Protein AF-A0A2S9FV04-F1 (afdb_monomer_lite)

Secondary structure (DSSP, 8-state):
-PPPP--SS-TTS------------GGG--S-TT-HHHHHHHHHHHHHHHHHHHHHHHHHHHHHHHHHHHHH-EETTEEGGGSGGG-

Radius of gyration: 23.28 Å; chains: 1; bounding box: 43×28×64 Å

Foldseek 3Di:
DAAFDDDPDPRPDGDDDDDDDDDDDPVPDDDDPPCVVVVVVVVVVVVVVVVVVVVVVVVVVVVVVLVVQQQPDDDPRGGNVVDPVND

Sequence (87 aa):
VQPPYRKVGAGPLDTAAVHIDTWVPADHLVARPGTGLAAISWGLAHERMSIAGQVASSCQRVLGVTHARMVQRRQFGARLFEHQALR

Structure (mmCIF, N/CA/C/O backbone):
data_AF-A0A2S9FV04-F1
#
_entry.id   AF-A0A2S9FV04-F1
#
loop_
_atom_site.group_PDB
_atom_site.id
_atom_site.type_symbol
_atom_site.label_atom_id
_atom_site.label_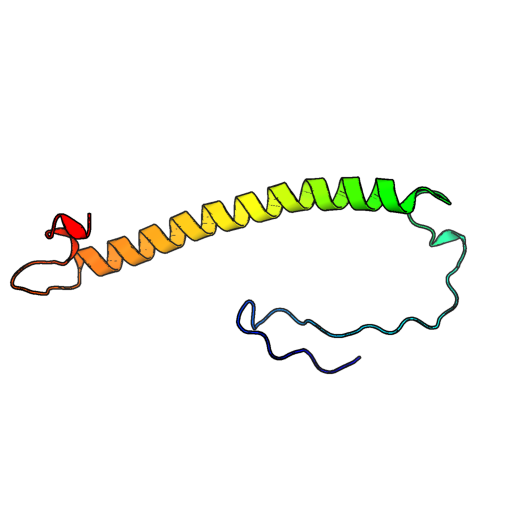alt_id
_atom_site.label_comp_id
_atom_site.label_asym_id
_atom_site.label_entity_id
_atom_site.label_seq_id
_atom_site.pdbx_PDB_ins_code
_atom_site.Cartn_x
_atom_site.Cartn_y
_atom_site.Cartn_z
_atom_site.occupancy
_atom_site.B_iso_or_equiv
_atom_site.auth_seq_id
_atom_site.auth_comp_id
_atom_site.auth_asym_id
_atom_site.auth_atom_id
_atom_site.pdbx_PDB_model_num
ATOM 1 N N . VAL A 1 1 ? 14.717 -17.685 -7.062 1.00 72.31 1 VAL A N 1
ATOM 2 C CA . VAL A 1 1 ? 13.934 -16.602 -6.417 1.00 72.31 1 VAL A CA 1
ATOM 3 C C . VAL A 1 1 ? 14.447 -16.451 -4.996 1.00 72.31 1 VAL A C 1
ATOM 5 O O . VAL A 1 1 ? 14.622 -17.472 -4.342 1.00 72.31 1 VAL A O 1
ATOM 8 N N . GLN A 1 2 ? 14.785 -15.234 -4.561 1.00 88.31 2 GLN A N 1
ATOM 9 C CA . GLN A 1 2 ? 15.251 -14.990 -3.189 1.00 88.31 2 GLN A CA 1
ATOM 10 C C . GLN A 1 2 ? 14.097 -15.195 -2.187 1.00 88.31 2 GLN A C 1
ATOM 12 O O . GLN A 1 2 ? 12.945 -14.957 -2.556 1.00 88.31 2 GLN A O 1
ATOM 17 N N . PRO A 1 3 ? 14.364 -15.629 -0.941 1.00 93.31 3 PRO A N 1
ATOM 18 C CA . PRO A 1 3 ? 13.317 -15.787 0.065 1.00 93.31 3 PRO A CA 1
ATOM 19 C C . PRO A 1 3 ? 12.622 -14.441 0.367 1.00 93.31 3 PRO A C 1
ATOM 21 O O . PRO A 1 3 ? 13.304 -13.410 0.414 1.00 93.31 3 PRO A O 1
ATOM 24 N N . PRO A 1 4 ? 11.290 -14.421 0.588 1.00 95.44 4 PRO A N 1
ATOM 25 C CA . PRO A 1 4 ? 10.571 -13.194 0.918 1.00 95.44 4 PRO A CA 1
ATOM 26 C C . PRO A 1 4 ? 11.070 -12.525 2.203 1.00 95.44 4 PRO A C 1
ATOM 28 O O . PRO A 1 4 ? 11.408 -13.180 3.191 1.00 95.44 4 PRO A O 1
ATOM 31 N N . TYR A 1 5 ? 11.058 -11.194 2.220 1.00 95.88 5 TYR A N 1
ATOM 32 C CA . TYR A 1 5 ? 11.437 -10.406 3.384 1.00 95.88 5 TYR A CA 1
ATOM 33 C C . TYR A 1 5 ? 10.424 -10.522 4.522 1.00 95.88 5 TYR A C 1
ATOM 35 O O . TYR A 1 5 ? 9.202 -10.514 4.318 1.00 95.88 5 TYR A O 1
ATOM 43 N N . ARG A 1 6 ? 10.950 -10.502 5.753 1.00 96.62 6 ARG A N 1
ATOM 44 C CA . ARG A 1 6 ? 10.146 -10.307 6.959 1.00 96.62 6 ARG A CA 1
ATOM 45 C C . ARG A 1 6 ? 9.733 -8.839 7.055 1.00 96.62 6 ARG A C 1
ATOM 47 O O . ARG A 1 6 ? 10.575 -7.968 7.256 1.00 96.62 6 ARG A O 1
ATOM 54 N N . LYS A 1 7 ? 8.434 -8.574 6.919 1.00 97.00 7 LYS A N 1
ATOM 55 C CA . LYS A 1 7 ? 7.846 -7.226 6.900 1.00 97.00 7 LYS A CA 1
ATOM 56 C C . LYS A 1 7 ? 7.033 -6.968 8.166 1.00 97.00 7 LYS A C 1
ATOM 58 O O . LYS A 1 7 ? 6.500 -7.901 8.758 1.00 97.00 7 LYS A O 1
ATOM 63 N N . VAL A 1 8 ? 6.909 -5.698 8.552 1.00 97.88 8 VAL A N 1
ATOM 64 C CA . VAL A 1 8 ? 6.065 -5.266 9.684 1.00 97.88 8 VAL A CA 1
ATOM 65 C C . VAL A 1 8 ? 4.565 -5.415 9.396 1.00 97.88 8 VAL A C 1
ATOM 67 O O . VAL A 1 8 ? 3.783 -5.705 10.294 1.00 97.88 8 VAL A O 1
ATOM 70 N N . GLY A 1 9 ? 4.163 -5.241 8.137 1.00 95.00 9 GLY A N 1
ATOM 71 C CA . GLY A 1 9 ? 2.779 -5.293 7.677 1.00 95.00 9 GLY A CA 1
ATOM 72 C C . GLY A 1 9 ? 2.697 -5.846 6.258 1.00 95.00 9 GLY A C 1
ATOM 73 O O . GLY A 1 9 ? 3.717 -6.238 5.688 1.00 95.00 9 GLY A O 1
ATOM 74 N N . ALA A 1 10 ? 1.477 -5.913 5.713 1.00 94.06 10 ALA A N 1
ATOM 75 C CA . ALA A 1 10 ? 1.201 -6.574 4.433 1.00 94.06 10 ALA A CA 1
ATOM 76 C C . ALA A 1 10 ? 1.855 -7.971 4.350 1.00 94.06 10 ALA A C 1
ATOM 78 O O . ALA A 1 10 ? 2.418 -8.357 3.329 1.00 94.06 10 ALA A O 1
ATOM 79 N N . GLY A 1 11 ? 1.824 -8.708 5.470 1.00 95.00 11 GLY A N 1
ATOM 80 C CA . GLY A 1 11 ? 2.535 -9.977 5.652 1.00 95.00 11 GLY A CA 1
ATOM 81 C C . GLY A 1 11 ? 2.311 -10.996 4.529 1.00 95.00 11 GLY A C 1
ATOM 82 O O . GLY A 1 11 ? 3.302 -11.553 4.064 1.00 95.00 11 GLY A O 1
ATOM 83 N N . PRO A 1 12 ? 1.066 -11.184 4.045 1.00 95.56 12 PRO A N 1
ATOM 84 C CA . PRO A 1 12 ? 0.772 -12.110 2.950 1.00 95.56 12 PRO A CA 1
ATOM 85 C C . PRO A 1 12 ? 1.309 -11.710 1.567 1.00 95.56 12 PRO A C 1
ATOM 87 O O . PRO A 1 12 ? 1.211 -12.514 0.650 1.00 95.56 12 PRO A O 1
ATOM 90 N N . LEU A 1 13 ? 1.818 -10.486 1.375 1.00 95.69 13 LEU A N 1
ATOM 91 C CA . LEU A 1 13 ? 2.369 -10.064 0.084 1.00 95.69 13 LEU A CA 1
ATOM 92 C C . LEU A 1 13 ? 3.841 -10.458 -0.011 1.00 95.69 13 LEU A C 1
ATOM 94 O O . LEU A 1 13 ? 4.653 -10.025 0.808 1.00 95.69 13 LEU A O 1
ATOM 98 N N . ASP A 1 14 ? 4.211 -11.234 -1.024 1.00 95.19 14 ASP A N 1
ATOM 99 C CA . ASP A 1 14 ? 5.610 -11.575 -1.254 1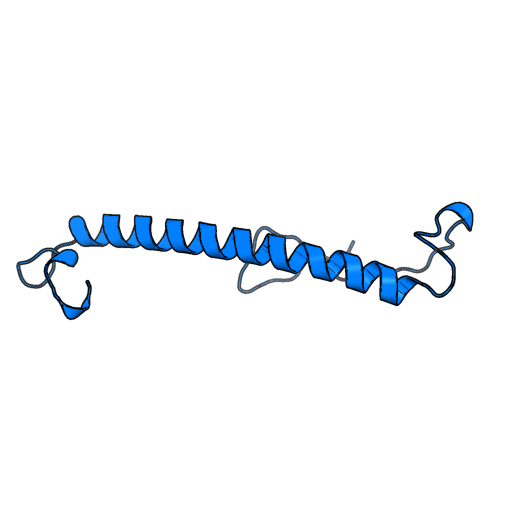.00 95.19 14 ASP A CA 1
ATOM 100 C C . ASP A 1 14 ? 6.419 -10.339 -1.653 1.00 95.19 14 ASP A C 1
ATOM 102 O O . ASP A 1 14 ? 5.983 -9.462 -2.398 1.00 95.19 14 ASP A O 1
ATOM 106 N N . THR A 1 15 ? 7.623 -10.226 -1.102 1.00 95.88 15 THR A N 1
ATOM 107 C CA . THR A 1 15 ? 8.543 -9.130 -1.420 1.00 95.88 15 THR A CA 1
ATOM 108 C C . THR A 1 15 ? 9.949 -9.675 -1.328 1.00 95.88 15 THR A C 1
ATOM 110 O O . THR A 1 15 ? 10.359 -10.098 -0.253 1.00 95.88 15 THR A O 1
ATOM 113 N N . ALA A 1 16 ? 10.673 -9.688 -2.440 1.00 96.00 16 ALA A N 1
ATOM 114 C CA . ALA A 1 16 ? 12.018 -10.237 -2.525 1.00 96.00 16 ALA A CA 1
ATOM 115 C C . ALA A 1 16 ? 12.839 -9.461 -3.561 1.00 96.00 16 ALA A C 1
ATOM 117 O O . ALA A 1 16 ? 12.279 -8.848 -4.472 1.00 96.00 16 ALA A O 1
ATOM 118 N N . ALA A 1 17 ? 14.165 -9.505 -3.440 1.00 95.25 17 ALA A N 1
ATOM 119 C CA . ALA A 1 17 ? 15.043 -8.992 -4.485 1.00 95.25 17 ALA A CA 1
ATOM 120 C C . ALA A 1 17 ? 14.928 -9.844 -5.756 1.00 95.25 17 ALA A C 1
ATOM 122 O O . ALA A 1 17 ? 14.924 -11.078 -5.699 1.00 95.25 17 ALA A O 1
ATOM 123 N N . VAL A 1 18 ? 14.911 -9.168 -6.903 1.00 94.69 18 VAL A N 1
ATOM 124 C CA . VAL A 1 18 ? 14.997 -9.789 -8.225 1.00 94.69 18 VAL A CA 1
ATOM 125 C C . VAL A 1 18 ? 16.302 -9.338 -8.868 1.00 94.69 18 VAL A C 1
ATOM 127 O O . VAL A 1 18 ? 16.539 -8.143 -9.020 1.00 94.69 18 VAL A O 1
ATOM 130 N N . HIS A 1 19 ? 17.156 -10.298 -9.217 1.00 94.62 19 HIS A N 1
ATOM 131 C CA . HIS A 1 19 ? 18.351 -10.054 -10.017 1.00 94.62 19 HIS A CA 1
ATOM 132 C C . HIS A 1 19 ? 18.036 -10.392 -11.473 1.00 94.62 19 HIS A C 1
ATOM 134 O O . HIS A 1 19 ? 17.481 -11.458 -11.743 1.00 94.62 19 HIS A O 1
ATOM 140 N N . ILE A 1 20 ? 18.363 -9.479 -12.384 1.00 94.31 20 ILE A N 1
ATOM 141 C CA . ILE A 1 20 ? 18.097 -9.626 -13.812 1.00 94.31 20 ILE A CA 1
ATOM 142 C C . ILE A 1 20 ? 19.439 -9.565 -14.533 1.00 94.31 20 ILE A C 1
ATOM 144 O O . ILE A 1 20 ? 20.030 -8.496 -14.651 1.00 94.31 20 ILE A O 1
ATOM 148 N N . ASP A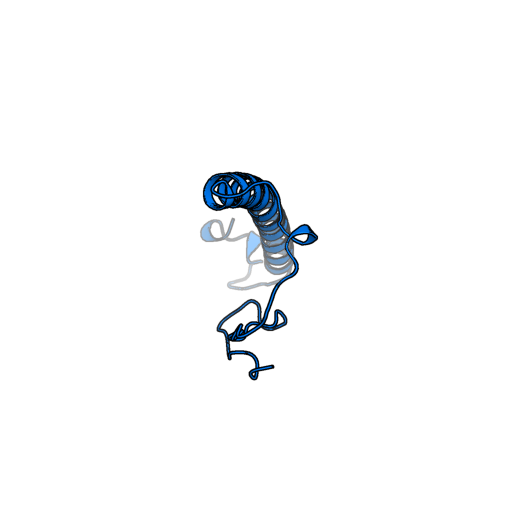 1 21 ? 19.885 -10.721 -15.006 1.00 96.75 21 ASP A N 1
ATOM 149 C CA . ASP A 1 21 ? 21.003 -10.880 -15.931 1.00 96.75 21 ASP A CA 1
ATOM 150 C C . ASP A 1 21 ? 20.504 -11.761 -17.076 1.00 96.75 21 ASP A C 1
ATOM 152 O O . ASP A 1 21 ? 20.456 -12.989 -16.983 1.00 96.75 21 ASP A O 1
ATOM 156 N N . THR A 1 22 ? 19.926 -11.122 -18.091 1.00 95.81 22 THR A N 1
ATOM 157 C CA . THR A 1 22 ? 19.267 -11.827 -19.187 1.00 95.81 22 THR A CA 1
ATOM 158 C C . THR A 1 22 ? 19.259 -10.991 -20.455 1.00 95.81 22 THR A C 1
ATOM 160 O O . THR A 1 22 ? 19.349 -9.763 -20.417 1.00 95.81 22 THR A O 1
ATOM 163 N N . TRP A 1 23 ? 19.111 -11.670 -21.587 1.00 97.75 23 TRP A N 1
ATOM 164 C CA . TRP A 1 23 ? 18.843 -11.032 -22.865 1.00 97.75 23 TRP A CA 1
ATOM 165 C C . TRP A 1 23 ? 17.331 -10.870 -23.058 1.00 97.75 23 TRP A C 1
ATOM 167 O O . TRP A 1 23 ? 16.563 -11.787 -22.772 1.00 97.75 23 TRP A O 1
ATOM 177 N N . VAL A 1 24 ? 16.905 -9.708 -23.561 1.00 96.38 24 VAL A N 1
ATOM 178 C CA . VAL A 1 24 ? 15.493 -9.403 -23.826 1.00 96.38 24 VAL A CA 1
ATOM 179 C C . VAL A 1 24 ? 15.299 -9.166 -25.329 1.00 96.38 24 VAL A C 1
ATOM 181 O O . VAL A 1 24 ? 15.994 -8.311 -25.886 1.00 96.38 24 VAL A O 1
ATOM 184 N N . PRO A 1 25 ? 14.364 -9.880 -25.987 1.00 97.56 25 PRO A N 1
ATOM 185 C CA . PRO A 1 25 ? 14.004 -9.630 -27.379 1.00 97.56 25 PRO A CA 1
ATOM 186 C C . PRO A 1 25 ? 13.579 -8.181 -27.637 1.00 97.56 25 PRO A C 1
ATOM 188 O O . PRO A 1 25 ? 12.922 -7.551 -26.806 1.00 97.56 25 PRO A O 1
ATOM 191 N N . ALA A 1 26 ? 13.910 -7.652 -28.815 1.00 96.00 26 ALA A N 1
ATOM 192 C CA . ALA A 1 26 ? 13.588 -6.269 -29.173 1.00 96.00 26 ALA A CA 1
ATOM 193 C C . ALA A 1 26 ? 12.072 -6.003 -29.258 1.00 96.00 26 ALA A C 1
ATOM 195 O O . ALA A 1 26 ? 11.617 -4.904 -28.947 1.00 96.00 26 ALA A O 1
ATOM 196 N N . ASP A 1 27 ? 11.286 -7.004 -29.649 1.00 96.81 27 ASP A N 1
ATOM 197 C CA . ASP A 1 27 ? 9.824 -6.961 -29.753 1.00 96.81 27 ASP A CA 1
ATOM 198 C C . ASP A 1 27 ? 9.104 -7.086 -28.400 1.00 96.81 27 ASP A C 1
ATOM 200 O O . ASP A 1 27 ? 7.902 -6.848 -28.318 1.00 96.81 27 ASP A O 1
ATOM 204 N N . HIS A 1 28 ? 9.830 -7.371 -27.315 1.00 96.69 28 HIS A N 1
ATOM 205 C CA . HIS A 1 28 ? 9.309 -7.320 -25.943 1.00 96.69 28 HIS A CA 1
ATOM 206 C C . HIS A 1 28 ? 9.426 -5.920 -25.319 1.00 96.69 28 HIS A C 1
ATOM 208 O O . HIS A 1 28 ? 9.129 -5.727 -24.135 1.00 96.69 28 HIS A O 1
ATOM 214 N N . LEU A 1 29 ? 9.869 -4.926 -26.095 1.00 96.06 29 LEU A N 1
ATOM 215 C CA . LEU A 1 29 ? 9.937 -3.550 -25.638 1.00 96.06 29 LEU A CA 1
ATOM 216 C C . LEU A 1 29 ? 8.533 -3.016 -25.332 1.00 96.06 29 LEU A C 1
ATOM 218 O O . LEU A 1 29 ? 7.680 -2.884 -26.208 1.00 96.06 29 LEU A O 1
ATOM 222 N N . VAL A 1 30 ? 8.318 -2.631 -24.079 1.00 95.06 30 VAL A N 1
ATOM 223 C CA . VAL A 1 30 ? 7.106 -1.921 -23.673 1.00 95.06 30 VAL A CA 1
ATOM 224 C C . VAL A 1 30 ? 7.226 -0.450 -24.071 1.00 95.06 30 VAL A C 1
ATOM 226 O O . VAL A 1 30 ? 8.229 0.207 -23.787 1.00 95.06 30 VAL A O 1
ATOM 229 N N . ALA A 1 31 ? 6.171 0.083 -24.689 1.00 94.31 31 ALA A N 1
ATOM 230 C CA . ALA A 1 31 ? 6.114 1.444 -25.220 1.00 94.31 31 ALA A CA 1
ATOM 231 C C . ALA A 1 31 ? 7.161 1.706 -26.325 1.00 94.31 31 ALA A C 1
ATOM 233 O O . ALA A 1 31 ? 7.125 1.057 -27.367 1.00 94.31 31 ALA A O 1
ATOM 234 N N . ARG A 1 32 ? 8.029 2.715 -26.168 1.00 95.00 32 ARG A N 1
ATOM 235 C CA . ARG A 1 32 ? 9.022 3.131 -27.178 1.00 95.00 32 ARG A CA 1
ATOM 236 C C . ARG A 1 32 ? 10.400 3.370 -26.552 1.00 95.00 32 ARG A C 1
ATOM 238 O O . ARG A 1 32 ? 10.459 3.771 -25.381 1.00 95.00 32 ARG A O 1
ATOM 245 N N . PRO A 1 33 ? 11.504 3.230 -27.314 1.00 96.50 33 PRO A N 1
ATOM 246 C CA . PRO A 1 33 ? 12.842 3.538 -26.810 1.00 96.50 33 PRO A CA 1
ATOM 247 C C . PRO A 1 33 ? 12.907 4.959 -26.237 1.00 96.50 33 PRO A C 1
ATOM 249 O O . PRO A 1 33 ? 12.374 5.897 -26.827 1.00 96.50 33 PRO A O 1
ATOM 252 N N . GLY A 1 34 ? 13.512 5.113 -25.058 1.00 96.56 34 GLY A N 1
ATOM 253 C CA . GLY A 1 34 ? 13.648 6.410 -24.382 1.00 96.56 34 GLY A CA 1
ATOM 254 C C . GLY A 1 34 ? 12.393 6.936 -23.669 1.00 96.56 34 GLY A C 1
ATOM 255 O O . GLY A 1 34 ? 12.459 7.991 -23.048 1.00 96.56 34 GLY A O 1
ATOM 256 N N . THR A 1 35 ? 11.261 6.219 -23.692 1.00 97.50 35 THR A N 1
ATOM 257 C CA . THR A 1 35 ? 9.990 6.700 -23.096 1.00 97.50 35 THR A CA 1
ATOM 258 C C . THR A 1 35 ? 9.624 6.064 -21.749 1.00 97.50 35 THR A C 1
ATOM 260 O O . THR A 1 35 ? 8.556 6.342 -21.203 1.00 97.50 35 THR A O 1
ATOM 263 N N . GLY A 1 36 ? 10.514 5.248 -21.172 1.00 96.50 36 GLY A N 1
ATOM 264 C CA . GLY A 1 36 ? 10.236 4.468 -19.958 1.00 96.50 36 GLY A CA 1
ATOM 265 C C . GLY A 1 36 ? 9.786 5.310 -18.759 1.00 96.50 36 GLY A C 1
ATOM 266 O O . GLY A 1 36 ? 8.839 4.936 -18.070 1.00 96.50 36 GLY A O 1
ATOM 267 N N . LEU A 1 37 ? 10.391 6.486 -18.552 1.00 96.88 37 LEU A N 1
ATOM 268 C CA . LEU A 1 37 ? 10.003 7.382 -17.458 1.00 96.88 37 LEU A CA 1
ATOM 269 C C . LEU A 1 37 ? 8.570 7.916 -17.619 1.00 96.88 37 LEU A C 1
ATOM 271 O O . LEU A 1 37 ? 7.828 8.006 -16.642 1.00 96.88 37 LEU A O 1
ATOM 275 N N . ALA A 1 38 ? 8.159 8.253 -18.842 1.00 96.50 38 ALA A N 1
ATOM 276 C CA . ALA A 1 38 ? 6.801 8.721 -19.104 1.00 96.50 38 ALA A CA 1
ATOM 277 C C . ALA A 1 38 ? 5.781 7.589 -18.900 1.00 96.50 38 ALA A C 1
ATOM 279 O O . ALA A 1 38 ? 4.765 7.790 -18.234 1.00 96.50 38 ALA A O 1
ATOM 280 N N . ALA A 1 39 ? 6.093 6.386 -19.396 1.00 96.25 39 ALA A N 1
ATOM 281 C CA . ALA A 1 39 ? 5.249 5.205 -19.231 1.00 96.25 39 ALA A CA 1
ATOM 282 C C . ALA A 1 39 ? 5.041 4.845 -17.749 1.00 96.25 39 ALA A C 1
ATOM 284 O O . ALA A 1 39 ? 3.900 4.668 -17.315 1.00 96.25 39 ALA A O 1
ATOM 285 N N . ILE A 1 40 ? 6.114 4.811 -16.945 1.00 96.50 40 ILE A N 1
ATOM 286 C CA . ILE A 1 40 ? 5.993 4.501 -15.513 1.00 96.50 40 ILE A CA 1
ATOM 287 C C . ILE A 1 40 ? 5.288 5.620 -14.744 1.00 96.50 40 ILE A C 1
ATOM 289 O O . ILE A 1 40 ? 4.488 5.338 -13.857 1.00 96.50 40 ILE A O 1
ATOM 293 N N . SER A 1 41 ? 5.516 6.887 -15.104 1.00 96.38 41 SER A N 1
ATOM 294 C CA . SER A 1 41 ? 4.848 8.021 -14.454 1.00 96.38 41 SER A CA 1
ATOM 295 C C . SER A 1 41 ? 3.338 7.980 -14.669 1.00 96.38 41 SER A C 1
ATOM 297 O O . SER A 1 41 ? 2.575 8.219 -13.732 1.00 96.38 41 SER A O 1
ATOM 299 N N . TRP A 1 42 ? 2.905 7.635 -15.884 1.00 94.56 42 TRP A N 1
ATOM 300 C CA . TRP A 1 42 ? 1.494 7.444 -16.199 1.00 94.56 42 TRP A CA 1
ATOM 301 C C . TRP A 1 42 ? 0.896 6.270 -15.413 1.00 94.56 42 TRP A C 1
ATOM 303 O O . TRP A 1 42 ? -0.143 6.440 -14.778 1.00 94.56 42 TRP A O 1
ATOM 313 N N . GLY A 1 43 ? 1.569 5.114 -15.374 1.00 93.69 43 GLY A N 1
ATOM 314 C CA . GLY A 1 43 ? 1.107 3.948 -14.610 1.00 93.69 43 GLY A CA 1
ATOM 315 C C . GLY A 1 43 ? 0.989 4.235 -13.109 1.00 93.69 43 GLY A C 1
ATOM 316 O O . GLY A 1 43 ? -0.077 4.070 -12.521 1.00 93.69 43 GLY A O 1
ATOM 317 N N . LEU A 1 44 ? 2.046 4.779 -12.496 1.00 96.69 44 LEU A N 1
ATOM 318 C CA . LEU A 1 44 ? 2.056 5.147 -11.075 1.00 96.69 44 LEU A CA 1
ATOM 319 C C . LEU A 1 44 ? 0.985 6.188 -10.729 1.00 96.69 44 LEU A C 1
ATOM 321 O O . LEU A 1 44 ? 0.460 6.183 -9.616 1.00 96.69 44 LEU A O 1
ATOM 325 N N . ALA A 1 45 ? 0.635 7.079 -11.662 1.00 95.50 45 ALA A N 1
ATOM 326 C CA . ALA A 1 45 ? -0.450 8.027 -11.449 1.00 95.50 45 ALA A CA 1
ATOM 327 C C . ALA A 1 45 ? -1.809 7.341 -11.273 1.00 95.50 45 ALA A C 1
ATOM 329 O O . ALA A 1 45 ? -2.575 7.760 -10.405 1.00 95.50 45 ALA A O 1
ATOM 330 N N . HIS A 1 46 ? -2.082 6.284 -12.037 1.00 92.75 46 HIS A N 1
ATOM 331 C CA . HIS A 1 46 ? -3.313 5.504 -11.907 1.00 92.75 46 HIS A CA 1
ATOM 332 C C . HIS A 1 46 ? -3.319 4.677 -10.617 1.00 92.75 46 HIS A C 1
ATOM 334 O O . HIS A 1 46 ? -4.323 4.659 -9.903 1.00 92.75 46 HIS A O 1
ATOM 340 N N . GLU A 1 47 ? -2.178 4.092 -10.243 1.00 96.19 47 GLU A N 1
ATOM 341 C CA . GLU A 1 47 ? -2.060 3.330 -8.993 1.00 96.19 47 GLU A CA 1
ATOM 342 C C . GLU A 1 47 ? -2.330 4.183 -7.744 1.00 96.19 47 GLU A C 1
ATOM 344 O O . GLU A 1 47 ? -2.896 3.693 -6.767 1.00 96.19 47 GLU A O 1
ATOM 349 N N . ARG A 1 48 ? -2.032 5.491 -7.772 1.00 97.38 48 ARG A N 1
ATOM 350 C CA . ARG A 1 48 ? -2.388 6.400 -6.664 1.00 97.38 48 ARG A CA 1
ATOM 351 C C . ARG A 1 48 ? -3.892 6.425 -6.385 1.00 97.38 48 ARG A C 1
ATOM 353 O O . ARG A 1 48 ? -4.292 6.432 -5.221 1.00 97.38 48 ARG A O 1
ATOM 360 N N . MET A 1 49 ? -4.717 6.410 -7.431 1.00 95.19 49 MET A N 1
ATOM 361 C CA . MET A 1 49 ? -6.175 6.374 -7.280 1.00 95.19 49 MET A CA 1
ATOM 362 C C . MET A 1 49 ? -6.649 5.025 -6.730 1.00 95.19 49 MET A C 1
ATOM 364 O O . MET A 1 49 ? -7.514 4.995 -5.855 1.00 95.19 49 MET A O 1
ATOM 368 N N . SER A 1 50 ? -6.038 3.923 -7.179 1.00 95.50 50 SER A N 1
ATOM 369 C CA . SER A 1 50 ? -6.291 2.579 -6.639 1.00 95.50 50 SER A CA 1
ATOM 370 C C . SER A 1 50 ? -6.029 2.521 -5.128 1.00 95.50 50 SER A C 1
ATOM 372 O O . SER A 1 50 ? -6.897 2.105 -4.355 1.00 95.50 50 SER A O 1
ATOM 374 N N . ILE A 1 51 ? -4.877 3.029 -4.676 1.00 97.19 51 ILE A N 1
ATOM 375 C CA . ILE A 1 51 ? -4.526 3.079 -3.249 1.00 97.19 51 ILE A CA 1
ATOM 376 C C . ILE A 1 51 ? -5.500 3.954 -2.457 1.00 97.19 51 ILE A C 1
ATOM 378 O O . ILE A 1 51 ? -5.941 3.547 -1.382 1.00 97.19 51 ILE A O 1
ATOM 382 N N . ALA A 1 52 ? -5.888 5.121 -2.980 1.00 97.88 52 ALA A N 1
ATOM 383 C CA . ALA A 1 52 ? -6.867 5.980 -2.314 1.00 97.88 52 ALA A CA 1
ATOM 384 C C . ALA A 1 52 ? -8.206 5.253 -2.081 1.00 97.88 52 ALA A C 1
ATOM 386 O O . ALA A 1 52 ? -8.762 5.322 -0.983 1.00 97.88 52 ALA A O 1
ATOM 387 N N . GLY A 1 53 ? -8.684 4.494 -3.074 1.00 97.75 53 GLY A N 1
ATOM 388 C CA . GLY A 1 53 ? -9.884 3.665 -2.942 1.00 97.75 53 GLY A CA 1
ATOM 389 C C . GLY A 1 53 ? -9.750 2.591 -1.857 1.00 97.75 53 GLY A C 1
ATOM 390 O O . GLY A 1 53 ? -10.633 2.443 -1.009 1.00 97.75 53 GLY A O 1
ATOM 391 N N . GLN A 1 54 ? -8.616 1.886 -1.824 1.00 97.00 54 GLN A N 1
ATOM 392 C CA . GLN A 1 54 ? -8.341 0.869 -0.802 1.00 97.00 54 GLN A CA 1
ATOM 393 C C . GLN A 1 54 ? -8.292 1.463 0.614 1.00 97.00 54 GLN A C 1
ATOM 395 O O . GLN A 1 54 ? -8.845 0.877 1.550 1.00 97.00 54 GLN A O 1
ATOM 400 N N . VAL A 1 55 ? -7.678 2.639 0.780 1.00 98.06 55 VAL A N 1
ATOM 401 C CA . VAL A 1 55 ? -7.618 3.349 2.067 1.00 98.06 55 VAL A CA 1
ATOM 402 C C . VAL A 1 55 ? -9.014 3.776 2.513 1.00 98.06 55 VAL A C 1
ATOM 404 O O . VAL A 1 55 ? -9.395 3.490 3.646 1.00 98.06 55 VAL A O 1
ATOM 407 N N . ALA A 1 56 ? -9.808 4.386 1.630 1.00 98.31 56 ALA A N 1
ATOM 408 C CA . ALA A 1 56 ? -11.167 4.816 1.956 1.00 98.31 56 ALA A CA 1
ATOM 409 C C . ALA A 1 56 ? -12.049 3.640 2.419 1.00 98.31 56 ALA A C 1
ATOM 411 O O . ALA A 1 56 ? -12.688 3.714 3.471 1.00 98.31 56 ALA A O 1
ATOM 412 N N . SER A 1 57 ? -12.015 2.521 1.690 1.00 98.25 57 SER A N 1
ATOM 413 C CA . SER A 1 57 ? -12.725 1.292 2.068 1.00 98.25 57 SER A CA 1
ATOM 414 C C . SER A 1 57 ? -12.217 0.716 3.397 1.00 98.25 57 SER A C 1
ATOM 416 O O . SER A 1 57 ? -12.996 0.243 4.228 1.00 98.25 57 SER A O 1
ATOM 418 N N . SER A 1 58 ? -10.906 0.760 3.634 1.00 97.81 58 SER A N 1
ATOM 419 C CA . SER A 1 58 ? -10.316 0.287 4.890 1.00 97.81 58 SER A CA 1
ATOM 420 C C . SER A 1 58 ? -10.763 1.139 6.078 1.00 97.81 58 SER A C 1
ATOM 422 O O . SER A 1 58 ? -11.126 0.587 7.116 1.00 97.81 58 SER A O 1
ATOM 424 N N . CYS A 1 59 ? -10.829 2.465 5.921 1.00 98.44 59 CYS A N 1
ATOM 425 C CA . CYS A 1 59 ? -11.360 3.371 6.938 1.00 98.44 59 CYS A CA 1
ATOM 426 C C . CYS A 1 59 ? -12.820 3.046 7.278 1.00 98.44 59 CYS A C 1
ATOM 428 O O . CYS A 1 59 ? -13.158 2.941 8.456 1.00 98.44 59 CYS A O 1
ATOM 430 N N . GLN A 1 60 ? -13.669 2.804 6.272 1.00 98.44 60 GLN A N 1
ATOM 431 C CA . GLN A 1 60 ? -15.059 2.386 6.497 1.00 98.44 60 GLN A CA 1
ATOM 432 C C . GLN A 1 60 ? -15.136 1.094 7.323 1.00 98.44 60 GLN A C 1
ATOM 434 O O . GLN A 1 60 ? -15.900 1.011 8.287 1.00 98.44 60 GLN A O 1
ATOM 439 N N . ARG A 1 61 ? -14.300 0.099 7.001 1.00 98.38 61 ARG A N 1
ATOM 440 C CA . ARG A 1 61 ? -14.233 -1.157 7.759 1.00 98.38 61 ARG A CA 1
ATOM 441 C C . ARG A 1 61 ? -13.770 -0.936 9.199 1.00 98.38 61 ARG A C 1
ATOM 443 O O . ARG A 1 61 ? -14.380 -1.482 10.117 1.00 98.38 61 ARG A O 1
ATOM 450 N N . VAL A 1 62 ? -12.707 -0.159 9.402 1.00 98.25 62 VAL A N 1
ATOM 451 C CA . VAL A 1 62 ? -12.164 0.137 10.737 1.00 98.25 62 VAL A CA 1
ATOM 452 C C . VAL A 1 62 ? -13.209 0.841 11.597 1.00 98.25 62 VAL A C 1
ATOM 454 O O . VAL A 1 62 ? -13.424 0.430 12.737 1.00 98.25 62 VAL A O 1
ATOM 457 N N . LEU A 1 63 ? -13.914 1.834 11.051 1.00 97.38 63 LEU A N 1
ATOM 458 C CA . LEU A 1 63 ? -15.004 2.516 11.751 1.00 97.38 63 LEU A CA 1
ATOM 459 C C . LEU A 1 63 ? -16.141 1.551 12.102 1.00 97.38 63 LEU A C 1
ATOM 461 O O . LEU A 1 63 ? -16.582 1.530 13.249 1.00 97.38 63 LEU A O 1
ATOM 465 N N . GLY A 1 64 ? -16.565 0.696 11.166 1.00 97.75 64 GLY A N 1
ATOM 466 C CA . GLY A 1 64 ? -17.614 -0.297 11.410 1.00 97.75 64 GLY A CA 1
ATOM 467 C C . GLY A 1 64 ? -17.265 -1.281 12.533 1.00 97.75 64 GLY A C 1
ATOM 468 O O . GLY A 1 64 ? -18.063 -1.488 13.448 1.00 97.75 64 GLY A O 1
ATOM 469 N N . VAL A 1 65 ? -16.052 -1.845 12.512 1.00 98.31 65 VAL A N 1
ATOM 470 C CA . VAL A 1 65 ? -15.566 -2.764 13.560 1.00 98.31 65 VAL A CA 1
ATOM 471 C C . VAL A 1 65 ? -15.449 -2.053 14.911 1.00 98.31 65 VAL A C 1
ATOM 473 O O . VAL A 1 65 ? -15.832 -2.607 15.944 1.00 98.31 65 VAL A O 1
ATOM 476 N N . THR A 1 66 ? -14.953 -0.816 14.908 1.00 97.69 66 THR A N 1
ATOM 477 C CA . THR A 1 66 ? -14.779 -0.008 16.122 1.00 97.69 66 THR A CA 1
ATOM 478 C C . THR A 1 66 ? -16.128 0.320 16.750 1.00 97.69 66 THR A C 1
ATOM 480 O O . THR A 1 66 ? -16.341 0.041 17.930 1.00 97.69 66 THR A O 1
ATOM 483 N N . HIS A 1 67 ? -17.078 0.806 15.951 1.00 97.12 67 HIS A N 1
ATOM 484 C CA . HIS A 1 67 ? -18.438 1.087 16.393 1.00 97.12 67 HIS A CA 1
ATOM 485 C C . HIS A 1 67 ? -19.114 -0.168 16.966 1.00 97.12 67 HIS A C 1
ATOM 487 O O . HIS A 1 67 ? -19.630 -0.132 18.085 1.00 97.12 67 HIS A O 1
ATOM 493 N N . ALA A 1 68 ? -19.034 -1.304 16.260 1.00 97.75 68 ALA A N 1
ATOM 494 C CA . ALA A 1 68 ? -19.580 -2.577 16.732 1.00 97.75 68 ALA A CA 1
ATOM 495 C C . ALA A 1 68 ? -19.006 -2.984 18.102 1.00 97.75 68 ALA A C 1
ATOM 497 O O . ALA A 1 68 ? -19.746 -3.400 18.996 1.00 97.75 68 ALA A O 1
ATOM 498 N N . ARG A 1 69 ? -17.696 -2.800 18.313 1.00 97.50 69 ARG A N 1
ATOM 499 C CA . ARG A 1 69 ? -17.058 -3.059 19.609 1.00 97.50 69 ARG A CA 1
ATOM 500 C C . ARG A 1 69 ? -17.543 -2.094 20.691 1.00 97.50 69 ARG A C 1
ATOM 502 O O . ARG A 1 69 ? -17.769 -2.520 21.825 1.00 97.50 69 ARG A O 1
ATOM 509 N N . MET A 1 70 ? -17.695 -0.814 20.369 1.00 97.75 70 MET A N 1
ATOM 510 C CA . MET A 1 70 ? -18.060 0.221 21.336 1.00 97.75 70 MET A CA 1
ATOM 511 C C . MET A 1 70 ? -19.491 0.097 21.863 1.00 97.75 70 MET A C 1
ATOM 513 O O . MET A 1 70 ? -19.732 0.403 23.032 1.00 97.75 70 MET A O 1
ATOM 517 N N . VAL A 1 71 ? -20.430 -0.376 21.038 1.00 97.50 71 VAL A N 1
ATOM 518 C CA . VAL A 1 71 ? -21.827 -0.588 21.457 1.00 97.50 71 VAL A CA 1
ATOM 519 C C . VAL A 1 71 ? -22.029 -1.874 22.268 1.00 97.50 71 VAL A C 1
ATOM 521 O O . VAL A 1 71 ? -23.082 -2.046 22.878 1.00 97.50 71 VAL A O 1
ATOM 524 N N . GLN A 1 72 ? -21.035 -2.765 22.307 1.00 97.62 72 GLN A N 1
ATOM 525 C CA . GLN A 1 72 ? -21.079 -4.014 23.079 1.00 97.62 72 GLN A CA 1
ATOM 526 C C . GLN A 1 72 ? -20.241 -3.948 24.362 1.00 97.62 72 GLN A C 1
ATOM 528 O O . GLN A 1 72 ? -20.652 -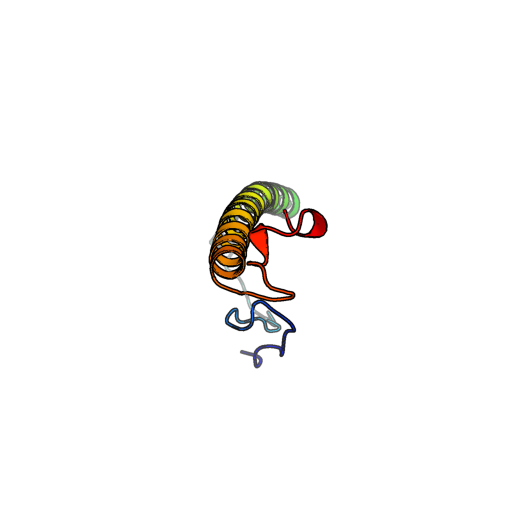4.445 25.412 1.00 97.62 72 GLN A O 1
ATOM 533 N N . ARG A 1 73 ? -19.047 -3.348 24.307 1.00 98.06 73 ARG A N 1
ATOM 534 C CA . ARG A 1 73 ? -18.126 -3.309 25.447 1.00 98.06 73 ARG A CA 1
ATOM 535 C C . ARG A 1 73 ? -18.626 -2.331 26.510 1.00 98.06 73 ARG A C 1
ATOM 537 O O . ARG A 1 73 ? -18.839 -1.161 26.213 1.00 98.06 73 ARG A O 1
ATOM 544 N N . ARG A 1 74 ? -18.725 -2.794 27.760 1.00 98.06 74 ARG A N 1
ATOM 545 C CA . ARG A 1 74 ? -19.011 -1.958 28.937 1.00 98.06 74 ARG A CA 1
ATOM 546 C C . ARG A 1 74 ? -17.755 -1.702 29.768 1.00 98.06 74 ARG A C 1
ATOM 548 O O . ARG A 1 74 ? -16.931 -2.605 29.923 1.00 98.06 74 ARG A O 1
ATOM 555 N N . GLN A 1 75 ? -17.614 -0.481 30.276 1.00 97.50 75 GLN A N 1
ATOM 556 C CA . GLN A 1 75 ? -16.612 -0.076 31.260 1.00 97.50 75 GLN A CA 1
ATOM 557 C C . GLN A 1 75 ? -17.073 1.197 31.987 1.00 97.50 75 GLN A C 1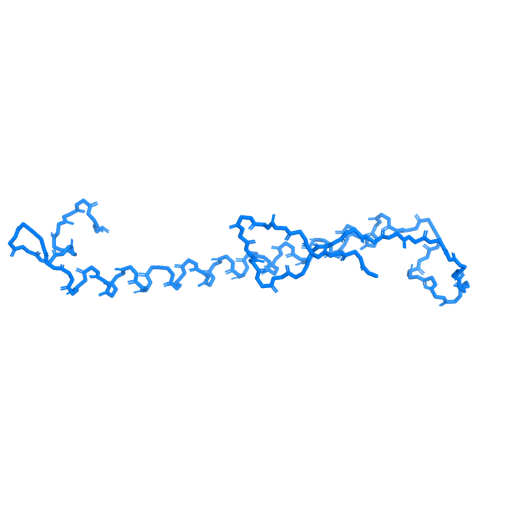
ATOM 559 O O . GLN A 1 75 ? -17.725 2.048 31.380 1.00 97.50 75 GLN A O 1
ATOM 564 N N . PHE A 1 76 ? -16.725 1.326 33.272 1.00 97.00 76 PHE A N 1
ATOM 565 C CA . PHE A 1 76 ? -17.171 2.436 34.131 1.00 97.00 76 PHE A CA 1
ATOM 566 C C . PHE A 1 76 ? -18.706 2.557 34.182 1.00 97.00 76 PHE A C 1
ATOM 568 O O . PHE A 1 76 ? -19.270 3.636 34.043 1.00 97.00 76 PHE A O 1
ATOM 575 N N . GLY A 1 77 ? -19.400 1.420 34.304 1.00 97.38 77 GLY A N 1
ATOM 576 C CA . GLY A 1 77 ? -20.865 1.359 34.416 1.00 97.38 77 GLY A CA 1
ATOM 577 C C . GLY A 1 77 ? -21.649 1.522 33.103 1.00 97.38 77 GLY A C 1
ATOM 578 O O . GLY A 1 77 ? -22.786 1.056 33.029 1.00 97.38 77 GLY A O 1
ATOM 579 N N . ALA A 1 78 ? -21.046 2.068 32.045 1.00 97.19 78 ALA A N 1
ATOM 580 C CA . ALA A 1 78 ? -21.691 2.348 30.757 1.00 97.19 78 ALA A CA 1
ATOM 581 C C . ALA A 1 78 ? -21.047 1.572 29.593 1.00 97.19 78 ALA A C 1
ATOM 583 O O . ALA A 1 78 ? -19.976 0.977 29.735 1.00 97.19 78 ALA A O 1
ATOM 584 N N . ARG A 1 79 ? -21.693 1.542 28.425 1.00 97.75 79 ARG A N 1
ATOM 585 C CA . ARG A 1 79 ? -21.063 1.106 27.170 1.00 97.75 79 ARG A CA 1
ATOM 586 C C . ARG A 1 79 ? -20.017 2.125 26.739 1.00 97.75 79 ARG A C 1
ATOM 588 O O . ARG A 1 79 ? -20.173 3.315 26.988 1.00 97.75 79 ARG A O 1
ATOM 595 N N . LEU A 1 80 ? -18.980 1.685 26.030 1.00 97.31 80 LEU A N 1
ATOM 596 C CA . LEU A 1 80 ? -17.934 2.600 25.566 1.00 97.31 80 LEU A CA 1
ATOM 597 C C . LEU A 1 80 ? -18.486 3.731 24.689 1.00 97.31 80 LEU A C 1
ATOM 599 O O . LEU A 1 80 ? -18.035 4.861 24.815 1.00 97.31 80 LEU A O 1
ATOM 603 N N . PHE A 1 81 ? -19.499 3.445 23.867 1.00 97.31 81 PHE A N 1
ATOM 604 C CA . PHE A 1 81 ? -20.161 4.438 23.010 1.00 97.31 81 PHE A CA 1
ATOM 605 C C . PHE A 1 81 ? -20.860 5.582 23.772 1.00 97.31 81 PHE A C 1
ATOM 607 O O . PHE A 1 81 ? -21.121 6.650 23.216 1.00 97.31 81 PHE A O 1
ATOM 614 N N . GLU A 1 82 ? -21.183 5.372 25.048 1.00 96.94 82 GLU A N 1
ATOM 615 C CA . GLU A 1 82 ? -21.885 6.359 25.874 1.00 96.94 82 GLU A CA 1
ATOM 616 C C . GLU A 1 82 ? -20.918 7.424 26.423 1.00 96.94 82 GLU A C 1
ATOM 618 O O . GLU A 1 82 ? -21.336 8.554 26.675 1.00 96.94 82 GLU A O 1
ATOM 623 N N . HIS A 1 83 ? -19.614 7.128 26.499 1.00 97.12 83 HIS A N 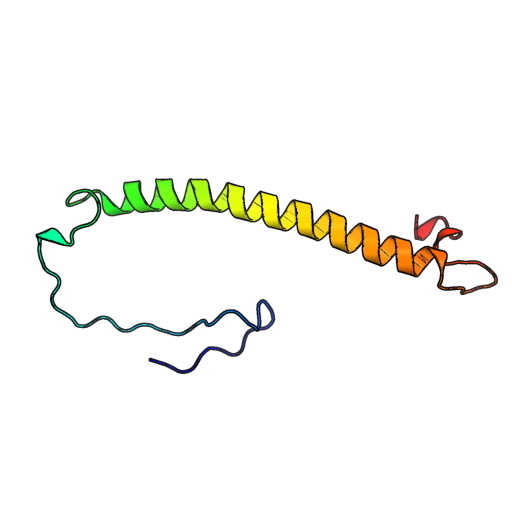1
ATOM 624 C CA . HIS A 1 83 ? -18.582 8.090 26.894 1.00 97.12 83 HIS A CA 1
ATOM 625 C C . HIS A 1 83 ? -18.293 9.078 25.756 1.00 97.12 83 HIS A C 1
ATOM 627 O O . HIS A 1 83 ? -17.816 8.679 24.697 1.00 97.12 83 HIS A O 1
ATOM 633 N N . GLN A 1 84 ? -18.529 10.378 25.978 1.00 94.75 84 GLN A N 1
ATOM 634 C CA . GLN A 1 84 ? -18.333 11.426 24.959 1.00 94.75 84 GLN A CA 1
ATOM 635 C C . GLN A 1 84 ? -16.928 11.407 24.344 1.00 94.75 84 GLN A C 1
ATOM 637 O O . GLN A 1 84 ? -16.803 11.576 23.142 1.00 94.75 84 GLN A O 1
ATOM 642 N N . ALA A 1 85 ? -15.883 11.169 25.141 1.00 94.62 85 ALA A N 1
ATOM 643 C CA . ALA A 1 85 ? -14.502 11.160 24.654 1.00 94.62 85 ALA A CA 1
ATOM 644 C C . ALA A 1 85 ? -14.222 10.080 23.591 1.00 94.62 85 ALA A C 1
ATOM 646 O O . ALA A 1 85 ? -13.188 10.131 22.932 1.00 94.62 85 ALA A O 1
ATOM 647 N N . LEU A 1 86 ? -15.106 9.088 23.458 1.00 92.81 86 LEU A N 1
ATOM 648 C CA . LEU A 1 86 ? -14.957 7.990 22.511 1.00 92.81 86 LEU A CA 1
ATOM 649 C C . LEU A 1 86 ? -15.902 8.108 21.306 1.00 92.81 86 LEU A C 1
ATOM 651 O O . LEU A 1 86 ? -15.805 7.270 20.417 1.00 92.81 86 LEU A O 1
ATOM 655 N N . ARG A 1 87 ? -16.799 9.101 21.267 1.00 82.31 87 ARG A N 1
ATOM 656 C CA . ARG A 1 87 ? -17.806 9.292 20.214 1.00 82.31 87 ARG A CA 1
ATOM 657 C C . ARG A 1 87 ? -17.459 10.480 19.331 1.00 82.31 87 ARG A C 1
ATOM 659 O O . ARG A 1 87 ? -17.613 10.325 18.103 1.00 82.31 87 ARG A O 1
#

pLDDT: mean 95.95, std 3.37, range [72.31, 98.44]